Protein AF-A0A5J4SJ49-F1 (afdb_monomer)

Radius of gyration: 22.33 Å; Cα contacts (8 Å, |Δi|>4): 54; chains: 1; bounding box: 74×35×42 Å

Organism: NCBI:txid222440

pLDDT: mean 77.75, std 15.31, range [44.41, 94.62]

InterPro domains:
  IPR011010 DNA breaking-rejoining enzyme, catalytic core [SSF56349] (22-81)
  IPR013762 Integrase-like, catalytic domain superfamily [G3DSA:1.10.443.10] (1-96)

Foldseek 3Di:
DDPPPVCPLPDDPLNAPAADPVNPGHDDPVRVQVVCQVVVVVVVDPPDDSCVVVLVVLLVCVLVPDDQVVSCVVSVHDRPDPSSVVSNVVNVVVVVVVVVVVVVVVVVVVVVVVVVVVPPD

Solvent-accessible surface area (backbone atoms only — not comparable to full-atom values): 7350 Å² total; per-residue (Å²): 134,83,80,72,74,81,54,69,63,78,72,43,99,74,48,54,95,46,55,38,97,82,67,77,48,66,46,49,74,85,59,50,52,59,52,51,42,53,54,43,58,76,69,70,58,83,88,77,53,73,64,52,60,58,51,51,53,52,19,51,42,45,64,74,64,53,51,69,69,61,48,26,60,76,69,70,48,63,84,95,36,73,65,59,56,50,28,54,58,49,30,54,52,49,54,54,48,53,54,50,49,59,50,51,58,49,49,56,52,51,51,56,57,52,60,59,62,70,72,72,123

Sequence (121 aa):
IDNKHGRSIRDNKYGALWWNEDITIPAKRGQISPRLMKLLDLTGIKGKQVYLFRHSAATQLVVMGLDETLLNTYTGHARNSKSTNEYYVFAERLKDNEIATKLSDTHGFVDFNLVSNTQQR

Structure (mmCIF, N/CA/C/O backbone):
data_AF-A0A5J4SJ49-F1
#
_entry.id   AF-A0A5J4SJ49-F1
#
loop_
_atom_site.group_PDB
_atom_site.id
_atom_site.type_symbol
_atom_site.label_atom_id
_atom_site.label_alt_id
_atom_site.label_comp_id
_atom_site.label_asym_id
_atom_site.label_entity_id
_atom_site.label_seq_id
_atom_site.pdbx_PDB_ins_code
_atom_site.Cartn_x
_atom_site.Cartn_y
_atom_site.Cartn_z
_atom_site.occupancy
_atom_site.B_iso_or_equiv
_atom_site.auth_seq_id
_atom_site.auth_comp_id
_atom_site.auth_asym_id
_atom_site.auth_atom_id
_atom_site.pdbx_PDB_model_num
ATOM 1 N N . ILE A 1 1 ? 21.054 -19.979 8.409 1.00 44.41 1 ILE A N 1
ATOM 2 C CA . ILE A 1 1 ? 19.787 -20.185 7.668 1.00 44.41 1 ILE A CA 1
ATOM 3 C C . ILE A 1 1 ? 20.023 -19.667 6.262 1.00 44.41 1 ILE A C 1
ATOM 5 O O . ILE A 1 1 ? 20.270 -18.482 6.088 1.00 44.41 1 ILE A O 1
ATOM 9 N N . ASP A 1 2 ? 20.108 -20.583 5.305 1.00 44.62 2 ASP A N 1
ATOM 10 C CA . ASP A 1 2 ? 20.471 -20.306 3.918 1.00 44.62 2 ASP A CA 1
ATOM 11 C C . ASP A 1 2 ? 19.269 -19.670 3.195 1.00 44.62 2 ASP A C 1
ATOM 13 O O . ASP A 1 2 ? 18.194 -20.269 3.115 1.00 44.62 2 ASP A O 1
ATOM 17 N N . ASN A 1 3 ? 19.417 -18.427 2.732 1.00 49.25 3 ASN A N 1
ATOM 18 C CA . ASN A 1 3 ? 18.367 -17.649 2.067 1.00 49.25 3 ASN A CA 1
ATOM 19 C C . ASN A 1 3 ? 18.174 -18.132 0.617 1.00 49.25 3 ASN A C 1
ATOM 21 O O . ASN A 1 3 ? 18.430 -17.411 -0.347 1.00 49.25 3 ASN A O 1
ATOM 25 N N . LYS A 1 4 ? 17.742 -19.386 0.448 1.00 51.91 4 LYS A N 1
ATOM 26 C CA . LYS A 1 4 ? 17.508 -19.985 -0.877 1.00 51.91 4 LYS A CA 1
ATOM 27 C C . LYS A 1 4 ? 16.173 -19.576 -1.511 1.00 51.91 4 LYS A C 1
ATOM 29 O O . LYS A 1 4 ? 15.964 -19.839 -2.690 1.00 51.91 4 LYS A O 1
ATOM 34 N N . HIS A 1 5 ? 15.288 -18.900 -0.773 1.00 53.62 5 HIS A N 1
ATOM 35 C CA . HIS A 1 5 ? 13.959 -18.514 -1.269 1.00 53.62 5 HIS A CA 1
ATOM 36 C C . HIS A 1 5 ? 13.928 -17.189 -2.052 1.00 53.62 5 HIS A C 1
ATOM 38 O O . HIS A 1 5 ? 12.990 -16.955 -2.810 1.00 53.62 5 HIS A O 1
ATOM 44 N N . GLY A 1 6 ? 14.971 -16.354 -1.974 1.00 49.31 6 GLY A N 1
ATOM 45 C CA . GLY A 1 6 ? 15.037 -15.085 -2.716 1.00 49.31 6 GLY A CA 1
ATOM 46 C C . GLY A 1 6 ? 15.280 -15.211 -4.230 1.00 49.31 6 GLY A C 1
ATOM 47 O O . GLY A 1 6 ? 15.292 -14.202 -4.932 1.00 49.31 6 GLY A O 1
ATOM 48 N N . ARG A 1 7 ? 15.505 -16.426 -4.752 1.00 50.50 7 ARG A N 1
ATOM 49 C CA . ARG A 1 7 ? 15.890 -16.654 -6.159 1.00 50.50 7 ARG A CA 1
ATOM 50 C C . ARG A 1 7 ? 14.729 -17.077 -7.072 1.00 50.50 7 ARG A C 1
ATOM 52 O O . ARG A 1 7 ? 14.864 -16.973 -8.284 1.00 50.50 7 ARG A O 1
ATOM 59 N N . SER A 1 8 ? 13.577 -17.468 -6.525 1.00 52.56 8 SER A N 1
ATOM 60 C CA . SER A 1 8 ? 12.464 -18.024 -7.321 1.00 52.56 8 SER A CA 1
ATOM 61 C C . SER A 1 8 ? 11.857 -17.030 -8.331 1.00 52.56 8 SER A C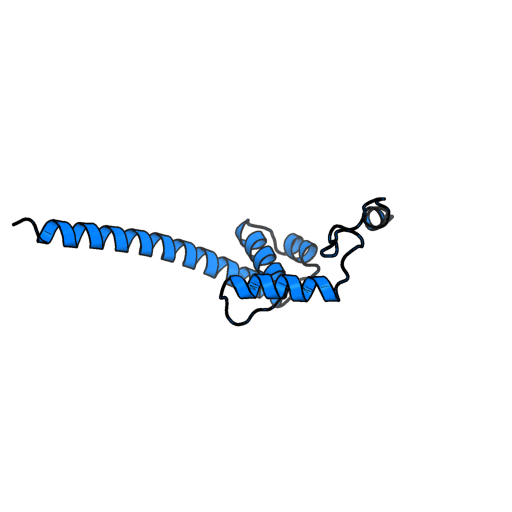 1
ATOM 63 O O . SER A 1 8 ? 11.434 -17.420 -9.414 1.00 52.56 8 SER A O 1
ATOM 65 N N . ILE A 1 9 ? 11.889 -15.720 -8.045 1.00 51.59 9 ILE A N 1
ATOM 66 C CA . ILE A 1 9 ? 11.298 -14.702 -8.939 1.00 51.59 9 ILE A CA 1
ATOM 67 C C . ILE A 1 9 ? 12.186 -14.397 -10.157 1.00 51.59 9 ILE A C 1
ATOM 69 O O . ILE A 1 9 ? 11.690 -13.974 -11.197 1.00 51.59 9 ILE A O 1
ATOM 73 N N . ARG A 1 10 ? 13.502 -14.615 -10.060 1.00 51.84 10 ARG A N 1
ATOM 74 C CA . ARG A 1 10 ? 14.452 -14.187 -11.099 1.00 51.84 10 ARG A CA 1
ATOM 75 C C . ARG A 1 10 ? 14.565 -15.137 -12.291 1.00 51.84 10 ARG A C 1
ATOM 77 O O .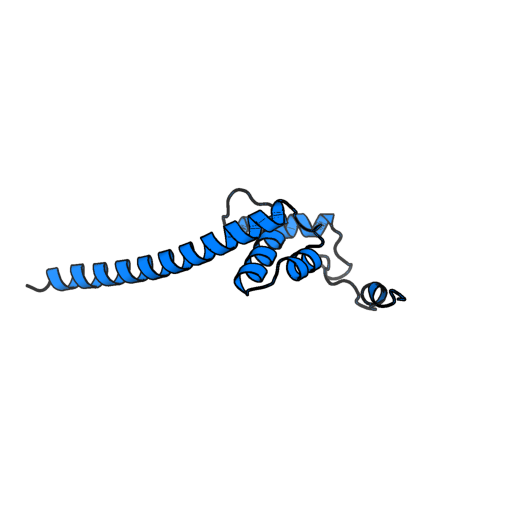 ARG A 1 10 ? 14.985 -14.683 -13.349 1.00 51.84 10 ARG A O 1
ATOM 84 N N . ASP A 1 11 ? 14.172 -16.399 -12.132 1.00 50.41 11 ASP A N 1
ATOM 85 C CA . ASP A 1 11 ? 14.505 -17.468 -13.085 1.00 50.41 11 ASP A CA 1
ATOM 86 C C . ASP A 1 11 ? 13.255 -18.112 -13.742 1.00 50.41 11 ASP A C 1
ATOM 88 O O . ASP A 1 11 ? 13.308 -19.237 -14.235 1.00 50.41 11 ASP A O 1
ATOM 92 N N . ASN A 1 12 ? 12.107 -17.420 -13.782 1.00 52.00 12 ASN A N 1
ATOM 93 C CA . ASN A 1 12 ? 10.946 -17.876 -14.561 1.00 52.00 12 ASN A CA 1
ATOM 94 C C . ASN A 1 12 ? 11.145 -17.531 -16.057 1.00 52.00 12 ASN A C 1
ATOM 96 O O . ASN A 1 12 ? 11.443 -16.391 -16.411 1.00 52.00 12 ASN A O 1
ATOM 100 N N . LYS A 1 13 ? 10.937 -18.512 -16.948 1.00 54.78 13 LYS A N 1
ATOM 101 C CA . LYS A 1 13 ? 10.972 -18.369 -18.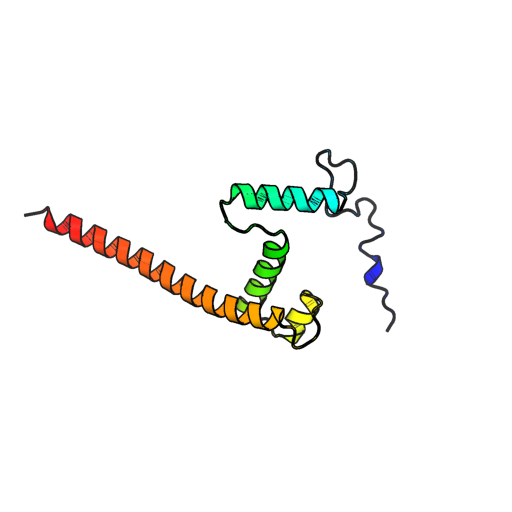422 1.00 54.78 13 LYS A CA 1
ATOM 102 C C . LYS A 1 13 ? 9.959 -17.328 -18.958 1.00 54.78 13 LYS A C 1
ATOM 104 O O . LYS A 1 13 ? 10.126 -16.836 -20.067 1.00 54.78 13 LYS A O 1
ATOM 109 N N . TYR A 1 14 ? 8.977 -16.951 -18.133 1.00 52.75 14 TYR A N 1
ATOM 110 C CA . TYR A 1 14 ? 8.011 -15.850 -18.274 1.00 52.75 14 TYR A CA 1
ATOM 111 C C . TYR A 1 14 ? 8.076 -14.856 -17.082 1.00 52.75 14 TYR A C 1
ATOM 113 O O . TYR A 1 14 ? 7.066 -14.290 -16.675 1.00 52.75 14 TYR A O 1
ATOM 121 N N . GLY A 1 15 ? 9.245 -14.684 -16.453 1.00 57.19 15 GLY A N 1
ATOM 122 C CA . GLY A 1 15 ? 9.441 -14.172 -15.082 1.00 57.19 15 GLY A CA 1
ATOM 123 C C . GLY A 1 15 ? 9.117 -12.720 -14.768 1.00 57.19 15 GLY A C 1
ATOM 124 O O . GLY A 1 15 ? 9.397 -12.263 -13.661 1.00 57.19 15 GLY A O 1
ATOM 125 N N . ALA A 1 16 ? 8.493 -11.996 -15.687 1.00 66.25 16 ALA A N 1
ATOM 126 C CA . ALA A 1 16 ? 8.027 -10.651 -15.422 1.00 66.25 16 ALA A CA 1
ATOM 127 C C . ALA A 1 16 ? 6.543 -10.648 -15.067 1.00 66.25 16 ALA A C 1
ATOM 129 O O . ALA A 1 16 ? 5.693 -11.047 -15.857 1.00 66.25 16 ALA A O 1
ATOM 130 N N . LEU A 1 17 ? 6.234 -10.144 -13.874 1.00 73.38 17 LEU A N 1
ATOM 131 C CA . LEU A 1 17 ? 4.857 -9.909 -13.437 1.00 73.38 17 LEU A CA 1
ATOM 132 C C . LEU A 1 17 ? 4.236 -8.677 -14.127 1.00 73.38 17 LEU A C 1
ATOM 134 O O . LEU A 1 17 ? 3.021 -8.539 -14.190 1.00 73.38 17 LEU A O 1
ATOM 138 N N . TRP A 1 18 ? 5.074 -7.784 -14.657 1.00 74.31 18 TRP A N 1
ATOM 139 C CA . TRP A 1 18 ? 4.663 -6.541 -15.300 1.00 74.31 18 TRP A CA 1
ATOM 140 C C . TRP A 1 18 ? 5.277 -6.466 -16.689 1.00 74.31 18 TRP A C 1
ATOM 142 O O . TRP A 1 18 ? 6.498 -6.534 -16.819 1.00 74.31 18 TRP A O 1
ATOM 152 N N . TRP A 1 19 ? 4.440 -6.290 -17.708 1.00 81.62 19 TRP A N 1
ATOM 153 C CA . TRP A 1 19 ? 4.843 -6.222 -19.111 1.00 81.62 19 TRP A CA 1
ATOM 154 C C . TRP A 1 19 ? 4.587 -4.836 -19.710 1.00 81.62 19 TRP A C 1
ATOM 156 O O . TRP A 1 19 ? 3.751 -4.064 -19.221 1.00 81.62 19 TRP A O 1
ATOM 166 N N . ASN A 1 20 ? 5.337 -4.486 -20.756 1.00 81.94 20 ASN A N 1
ATOM 167 C CA . ASN A 1 20 ? 5.036 -3.317 -21.582 1.00 81.94 20 ASN A CA 1
ATOM 168 C C . ASN A 1 20 ? 3.666 -3.469 -22.274 1.00 81.94 20 ASN A C 1
ATOM 170 O O . ASN A 1 20 ? 2.999 -4.489 -22.146 1.00 81.94 20 ASN A O 1
ATOM 174 N N . GLU A 1 21 ? 3.210 -2.416 -22.956 1.00 79.56 21 GLU A N 1
ATOM 175 C CA . GLU A 1 21 ? 1.873 -2.396 -23.583 1.00 79.56 21 GLU A CA 1
ATOM 176 C C . GLU A 1 21 ? 1.730 -3.497 -24.632 1.00 79.56 21 GLU A C 1
ATOM 178 O O . GLU A 1 21 ? 0.689 -4.137 -24.710 1.00 79.56 21 GLU A O 1
ATOM 183 N N . ASP A 1 22 ? 2.820 -3.782 -25.339 1.00 82.69 22 ASP A N 1
ATOM 184 C CA . ASP A 1 22 ? 2.857 -4.794 -26.390 1.00 82.69 22 ASP A CA 1
ATOM 185 C C . ASP A 1 22 ? 3.066 -6.220 -25.849 1.00 82.69 22 ASP A C 1
ATOM 187 O O . ASP A 1 22 ? 3.113 -7.168 -26.625 1.00 82.69 22 ASP A O 1
ATOM 191 N N . ILE A 1 23 ? 3.220 -6.390 -24.527 1.00 79.94 23 ILE A N 1
ATOM 192 C CA . ILE A 1 23 ? 3.454 -7.682 -23.850 1.00 79.94 23 ILE A CA 1
ATOM 193 C C . ILE A 1 23 ? 4.671 -8.436 -24.431 1.00 79.94 23 ILE A C 1
ATOM 195 O O . ILE A 1 23 ? 4.755 -9.660 -24.436 1.00 79.94 23 ILE A O 1
ATOM 199 N N . THR A 1 24 ? 5.653 -7.689 -24.934 1.00 79.62 24 THR A N 1
ATOM 200 C CA . THR A 1 24 ? 6.855 -8.223 -25.585 1.00 79.62 24 THR A CA 1
ATOM 201 C C . THR A 1 24 ? 8.068 -8.223 -24.670 1.00 79.62 24 THR A C 1
ATOM 203 O O . THR A 1 24 ? 8.936 -9.084 -24.802 1.00 79.62 24 THR A O 1
ATOM 206 N N . ILE A 1 25 ? 8.137 -7.281 -23.725 1.00 83.56 25 ILE A N 1
ATOM 207 C CA . ILE A 1 25 ? 9.223 -7.177 -22.750 1.00 83.56 25 ILE A CA 1
ATOM 208 C C . ILE A 1 25 ? 8.706 -6.826 -21.346 1.00 83.56 25 ILE A C 1
ATOM 210 O O . ILE A 1 25 ? 7.683 -6.150 -21.201 1.00 83.56 25 ILE A O 1
ATOM 214 N N . PRO A 1 26 ? 9.439 -7.215 -20.290 1.00 83.19 26 PRO A N 1
ATOM 215 C CA . PRO A 1 26 ? 9.159 -6.767 -18.932 1.00 83.19 26 PRO A CA 1
ATOM 216 C C . PRO A 1 26 ? 9.118 -5.234 -18.829 1.00 83.19 26 PRO A C 1
ATOM 218 O O . PRO A 1 26 ? 10.020 -4.541 -19.310 1.00 83.19 26 PRO A O 1
ATOM 221 N N . ALA A 1 27 ? 8.093 -4.692 -18.172 1.00 83.94 27 ALA A N 1
ATOM 222 C CA . ALA A 1 27 ? 7.956 -3.259 -17.950 1.00 83.94 27 ALA A CA 1
ATOM 223 C C . ALA A 1 27 ? 9.059 -2.741 -17.027 1.00 83.94 27 ALA A C 1
ATOM 225 O O . ALA A 1 27 ? 9.326 -3.286 -15.952 1.00 83.94 27 ALA A O 1
ATOM 226 N N . LYS A 1 28 ? 9.663 -1.616 -17.408 1.00 84.88 28 LYS A N 1
ATOM 227 C CA . LYS A 1 28 ? 10.626 -0.921 -16.551 1.00 84.88 28 LYS A CA 1
ATOM 228 C C . LYS A 1 28 ? 9.887 -0.134 -15.470 1.00 84.88 28 LYS A C 1
ATOM 230 O O . LYS A 1 28 ? 8.801 0.391 -15.705 1.00 84.88 28 LYS A O 1
ATOM 235 N N . ARG A 1 29 ? 10.517 0.064 -14.305 1.00 80.19 29 ARG A N 1
ATOM 236 C CA . ARG A 1 29 ? 9.968 0.883 -13.200 1.00 80.19 29 ARG A CA 1
ATOM 237 C C . ARG A 1 29 ? 9.462 2.257 -13.668 1.00 80.19 29 ARG A C 1
ATOM 239 O O . ARG A 1 29 ? 8.400 2.694 -13.237 1.00 80.19 29 ARG A O 1
ATOM 246 N N . GLY A 1 30 ? 10.193 2.902 -14.581 1.00 83.25 30 GLY A N 1
ATOM 247 C CA . GLY A 1 30 ? 9.816 4.195 -15.166 1.00 83.25 30 GLY A CA 1
ATOM 248 C C . GLY A 1 30 ? 8.553 4.167 -16.035 1.00 83.25 30 GLY A C 1
ATOM 249 O O . GLY A 1 30 ? 7.957 5.213 -16.238 1.00 83.25 30 GLY A O 1
ATOM 250 N N . GLN A 1 31 ? 8.118 2.996 -16.509 1.00 82.75 31 GLN A N 1
ATOM 251 C CA . GLN A 1 31 ? 6.879 2.806 -17.276 1.00 82.75 31 GLN A CA 1
ATOM 252 C C . GLN A 1 31 ? 5.694 2.423 -16.374 1.00 82.75 31 GLN A C 1
ATOM 254 O O . GLN A 1 31 ? 4.551 2.733 -16.693 1.00 82.75 31 GLN A O 1
ATOM 259 N N . ILE A 1 32 ? 5.953 1.788 -15.226 1.00 83.69 32 ILE A N 1
ATOM 260 C CA . ILE A 1 32 ? 4.908 1.356 -14.285 1.00 83.69 32 ILE A CA 1
ATOM 261 C C . ILE A 1 32 ? 4.313 2.557 -13.534 1.00 83.69 32 ILE A C 1
ATOM 263 O O . ILE A 1 32 ? 3.092 2.687 -13.452 1.00 83.69 32 ILE A O 1
ATOM 267 N N . SER A 1 33 ? 5.149 3.469 -13.023 1.00 83.69 33 SER A N 1
ATOM 268 C CA . SER A 1 33 ? 4.666 4.620 -12.241 1.00 83.69 33 SER A CA 1
ATOM 269 C C . SER A 1 33 ? 3.718 5.547 -13.021 1.00 83.69 33 SER A C 1
ATOM 271 O O . SER A 1 33 ? 2.667 5.883 -12.473 1.00 83.69 33 SER A O 1
ATOM 273 N N . PRO A 1 34 ? 4.004 5.937 -14.284 1.00 86.31 34 PRO A N 1
ATOM 274 C CA . PRO A 1 34 ? 3.077 6.742 -15.083 1.00 86.31 34 PRO A CA 1
ATOM 275 C C . PRO A 1 34 ? 1.741 6.041 -15.352 1.00 86.31 34 PRO A C 1
ATOM 277 O O . PRO A 1 34 ? 0.699 6.690 -15.350 1.00 86.31 34 PRO A O 1
ATOM 280 N N . ARG A 1 35 ? 1.737 4.713 -15.528 1.00 85.88 35 ARG A N 1
ATOM 281 C CA . ARG A 1 35 ? 0.498 3.940 -15.721 1.00 85.88 35 ARG A CA 1
ATOM 282 C C . ARG A 1 35 ? -0.374 3.934 -14.469 1.00 85.88 35 ARG A C 1
ATOM 284 O O . ARG A 1 35 ? -1.576 4.157 -14.562 1.00 85.88 35 ARG A O 1
ATOM 291 N N . LEU A 1 36 ? 0.234 3.736 -13.299 1.00 85.25 36 LEU A N 1
ATOM 292 C CA . LEU A 1 36 ? -0.470 3.822 -12.016 1.00 85.25 36 LEU A CA 1
ATOM 293 C C . LEU A 1 36 ? -0.987 5.241 -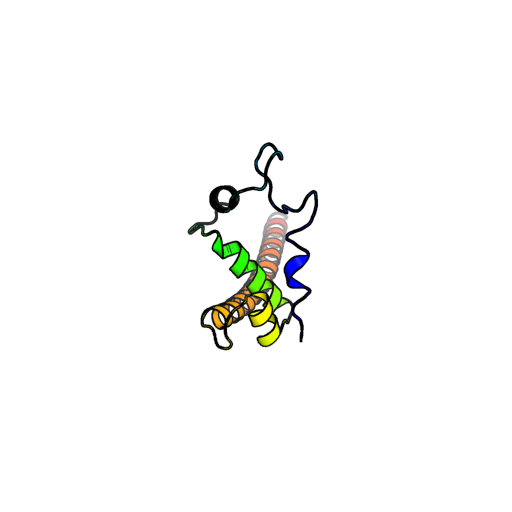11.747 1.00 85.25 36 LEU A C 1
ATOM 295 O O . LEU A 1 36 ? -2.081 5.402 -11.216 1.00 85.25 36 LEU A O 1
ATOM 299 N N . MET A 1 37 ? -0.240 6.265 -12.162 1.00 86.00 37 MET A N 1
ATOM 300 C CA . MET A 1 37 ? -0.704 7.654 -12.135 1.00 86.00 37 MET A CA 1
ATOM 301 C C . MET A 1 37 ? -1.934 7.870 -13.007 1.00 86.00 37 MET A C 1
ATOM 303 O O . MET A 1 37 ? -2.933 8.377 -12.514 1.00 86.00 37 MET A O 1
ATOM 307 N N . LYS A 1 38 ? -1.902 7.402 -14.258 1.00 87.25 38 LYS A N 1
ATOM 308 C CA . LYS A 1 38 ? -3.049 7.497 -15.166 1.00 87.25 38 LYS A CA 1
ATOM 309 C C . LYS A 1 38 ? -4.287 6.795 -14.597 1.00 87.25 38 LYS A C 1
ATOM 311 O O . LYS A 1 38 ? -5.395 7.292 -14.752 1.00 87.25 38 LYS A O 1
ATOM 316 N N . LEU A 1 39 ? -4.113 5.669 -13.901 1.00 85.44 39 LEU A N 1
ATOM 317 C CA . LEU A 1 39 ? -5.217 5.001 -13.208 1.00 85.44 39 LEU A CA 1
ATOM 318 C C . LEU A 1 39 ? -5.804 5.876 -12.087 1.00 85.44 39 LEU A C 1
ATOM 320 O O . LEU A 1 39 ? -7.020 5.998 -11.989 1.00 85.44 39 LEU A O 1
ATOM 324 N N . LEU A 1 40 ? -4.959 6.524 -11.279 1.00 86.31 40 LEU A N 1
ATOM 325 C CA . LEU A 1 40 ? -5.402 7.498 -10.271 1.00 86.31 40 LEU A CA 1
ATOM 326 C C . LEU A 1 40 ? -6.021 8.755 -10.901 1.00 86.31 40 LEU A C 1
ATOM 328 O O . LEU A 1 40 ? -6.840 9.425 -10.274 1.00 86.31 40 LEU A O 1
ATOM 332 N N . ASP A 1 41 ? -5.641 9.096 -12.134 1.00 85.00 41 ASP A N 1
ATOM 333 C CA . ASP A 1 41 ? -6.247 10.212 -12.851 1.00 85.00 41 ASP A CA 1
ATOM 334 C C . ASP A 1 41 ? -7.711 9.961 -13.182 1.00 85.00 41 ASP A C 1
ATOM 336 O O . ASP A 1 41 ? -8.534 10.859 -13.001 1.00 85.00 41 ASP A O 1
ATOM 340 N N . LEU A 1 42 ? -8.032 8.732 -13.582 1.00 87.38 42 LEU A N 1
ATOM 341 C CA . LEU A 1 42 ? -9.391 8.315 -13.914 1.00 87.38 42 LEU A CA 1
ATOM 342 C C . LEU A 1 42 ? -10.323 8.279 -12.696 1.00 87.38 42 LEU A C 1
ATOM 344 O O . LEU A 1 42 ? -11.524 8.460 -12.855 1.00 87.38 42 LEU A O 1
ATOM 348 N N . THR A 1 43 ? -9.798 8.078 -11.485 1.00 84.81 43 THR A N 1
ATOM 349 C CA . THR A 1 43 ? -10.623 7.999 -10.266 1.00 84.81 43 THR A CA 1
ATOM 350 C C . THR A 1 43 ? -10.997 9.364 -9.684 1.00 84.81 43 THR A C 1
ATOM 352 O O . THR A 1 43 ? -11.755 9.426 -8.721 1.00 84.81 43 THR A O 1
ATOM 355 N N . GLY A 1 44 ? -10.478 10.470 -10.233 1.00 81.44 44 GLY A N 1
ATOM 356 C CA . GLY A 1 44 ? -10.821 11.828 -9.787 1.00 81.44 44 GLY A CA 1
ATOM 357 C C . GLY A 1 44 ? -10.252 12.236 -8.418 1.00 81.44 44 GLY A C 1
ATOM 358 O O . GLY A 1 44 ? -10.549 13.327 -7.930 1.00 81.44 44 GLY A O 1
ATOM 359 N N . ILE A 1 45 ? -9.405 11.408 -7.796 1.00 80.12 45 ILE A N 1
ATOM 360 C CA . ILE A 1 45 ? -8.814 11.669 -6.473 1.00 80.12 45 ILE A CA 1
ATOM 361 C C . ILE A 1 45 ? -7.774 12.796 -6.575 1.00 80.12 45 ILE A C 1
ATOM 363 O O . ILE A 1 45 ? -6.835 12.701 -7.357 1.00 80.12 45 ILE A O 1
ATOM 367 N N . LYS A 1 46 ? -7.888 13.871 -5.785 1.00 76.12 46 LYS A N 1
ATOM 368 C CA . LYS A 1 46 ? -6.873 14.948 -5.731 1.00 76.12 46 LYS A CA 1
ATOM 369 C C . LYS A 1 46 ? -5.649 14.515 -4.902 1.00 76.12 46 LYS A C 1
ATOM 371 O O . LYS A 1 46 ? -5.796 13.780 -3.936 1.00 76.12 46 LYS A O 1
ATOM 376 N N . GLY A 1 47 ? -4.445 14.993 -5.248 1.00 70.50 47 GLY A N 1
ATOM 377 C CA . GLY A 1 47 ? -3.211 14.678 -4.497 1.00 70.50 47 GLY A CA 1
ATOM 378 C C . GLY A 1 47 ? -2.618 13.296 -4.808 1.00 70.50 47 GLY A C 1
ATOM 379 O O . GLY A 1 47 ? -2.198 12.565 -3.915 1.00 70.50 47 GLY A O 1
ATOM 380 N N . LYS A 1 48 ? -2.622 12.920 -6.088 1.00 72.06 48 LYS A N 1
ATOM 381 C CA . LYS A 1 48 ? -2.286 11.581 -6.584 1.00 72.06 48 LYS A CA 1
ATOM 382 C C . LYS A 1 48 ? -0.814 11.267 -6.322 1.00 72.06 48 LYS A C 1
ATOM 384 O O . LYS A 1 48 ? 0.068 12.010 -6.741 1.00 72.06 48 LYS A O 1
ATOM 389 N N . GLN A 1 49 ? -0.537 10.139 -5.672 1.00 78.19 49 GLN A N 1
ATOM 390 C CA . GLN A 1 49 ? 0.809 9.579 -5.553 1.00 78.19 49 GLN A CA 1
ATOM 391 C C . GLN A 1 49 ? 0.740 8.062 -5.739 1.00 78.19 49 GLN A C 1
ATOM 393 O O . GLN A 1 49 ? -0.144 7.415 -5.188 1.00 78.19 49 GLN A O 1
ATOM 398 N N . VAL A 1 50 ? 1.691 7.459 -6.461 1.00 73.69 50 VAL A N 1
ATOM 399 C CA . VAL A 1 50 ? 1.758 5.985 -6.610 1.00 73.69 50 VAL A CA 1
ATOM 400 C C . VAL A 1 50 ? 1.856 5.286 -5.242 1.00 73.69 50 VAL A C 1
ATOM 402 O O . VAL A 1 50 ? 1.395 4.161 -5.070 1.00 73.69 50 VAL A O 1
ATOM 405 N N . TYR A 1 51 ? 2.393 5.983 -4.238 1.00 81.44 51 TYR A N 1
ATOM 406 C CA . TYR A 1 51 ? 2.474 5.517 -2.8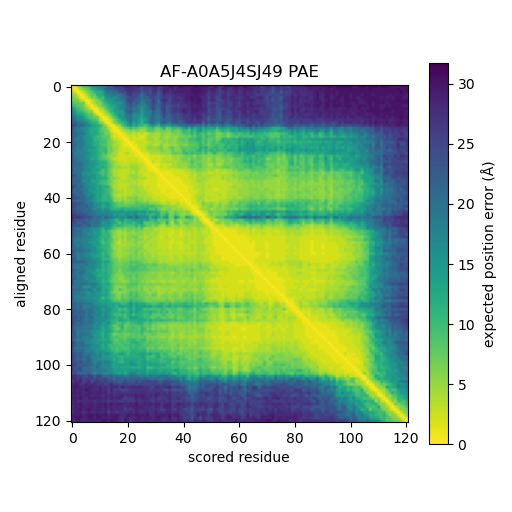55 1.00 81.44 51 TYR A CA 1
ATOM 407 C C . TYR A 1 51 ? 1.102 5.267 -2.196 1.00 81.44 51 TYR A C 1
ATOM 409 O O . TYR A 1 51 ? 1.025 4.482 -1.251 1.00 81.44 51 TYR A O 1
ATOM 417 N N . LEU A 1 52 ? 0.015 5.846 -2.726 1.00 85.00 52 LEU A N 1
ATOM 418 C CA . LEU A 1 52 ? -1.348 5.632 -2.228 1.00 85.00 52 LEU A CA 1
ATOM 419 C C . LEU A 1 52 ? -1.751 4.156 -2.259 1.00 85.00 52 LEU A C 1
ATOM 421 O O . LEU A 1 52 ? -2.386 3.687 -1.322 1.00 85.00 52 LEU A O 1
ATOM 425 N N . PHE A 1 53 ? -1.334 3.401 -3.280 1.00 86.31 53 PHE A N 1
ATOM 426 C CA . PHE A 1 53 ? -1.645 1.972 -3.367 1.00 86.31 53 PHE A CA 1
ATOM 427 C C . PHE A 1 53 ? -1.016 1.178 -2.219 1.00 86.31 53 PHE A C 1
ATOM 429 O O . PHE A 1 53 ? -1.677 0.346 -1.603 1.00 86.31 53 PHE A O 1
ATOM 436 N N . ARG A 1 54 ? 0.248 1.469 -1.884 1.00 88.12 54 ARG A N 1
ATOM 437 C CA . ARG A 1 54 ? 0.946 0.806 -0.773 1.00 88.12 54 ARG A CA 1
ATOM 438 C C . ARG A 1 54 ? 0.337 1.193 0.570 1.00 88.12 54 ARG A C 1
ATOM 440 O O . ARG A 1 54 ? 0.144 0.324 1.413 1.00 88.12 54 ARG A O 1
ATOM 447 N N . HIS A 1 55 ? 0.021 2.475 0.748 1.00 89.00 55 HIS A N 1
ATOM 448 C CA . HIS A 1 55 ? -0.613 2.969 1.966 1.00 89.00 55 HIS A CA 1
ATOM 449 C C . HIS A 1 55 ? -2.003 2.355 2.159 1.00 89.00 55 HIS A C 1
ATOM 451 O O . HIS A 1 55 ? -2.307 1.869 3.241 1.00 89.00 55 HIS A O 1
ATOM 457 N N . SER A 1 56 ? -2.825 2.317 1.108 1.00 89.31 56 SER A N 1
ATOM 458 C CA . SER A 1 56 ? -4.158 1.712 1.146 1.00 89.31 56 SER A CA 1
ATOM 459 C C . SER A 1 56 ? -4.088 0.217 1.463 1.00 89.31 56 SER A C 1
ATOM 461 O O . SER A 1 56 ? -4.783 -0.240 2.365 1.00 89.31 56 SER A O 1
ATOM 463 N N . ALA A 1 57 ? -3.195 -0.532 0.805 1.00 92.12 57 ALA A N 1
ATOM 464 C CA . ALA A 1 57 ? -3.007 -1.952 1.090 1.00 92.12 57 ALA A CA 1
ATOM 465 C C . ALA A 1 57 ? -2.580 -2.201 2.548 1.00 92.12 57 ALA A C 1
ATOM 467 O O . ALA A 1 57 ? -3.140 -3.072 3.207 1.00 92.12 57 ALA A O 1
ATOM 468 N N . ALA A 1 58 ? -1.631 -1.418 3.074 1.00 93.06 58 ALA A N 1
ATOM 469 C CA . ALA A 1 58 ? -1.187 -1.535 4.463 1.00 93.06 58 ALA A CA 1
ATOM 470 C C . ALA A 1 58 ? -2.308 -1.205 5.465 1.00 93.06 58 ALA A C 1
ATOM 472 O O . ALA A 1 58 ? -2.510 -1.950 6.420 1.00 93.06 58 ALA A O 1
ATOM 473 N N . THR A 1 59 ? -3.085 -0.144 5.223 1.00 94.06 59 THR A N 1
ATOM 474 C CA . THR A 1 59 ? -4.259 0.187 6.045 1.00 94.06 59 THR A CA 1
ATOM 475 C C . THR A 1 59 ? -5.291 -0.943 6.032 1.00 94.06 59 THR A C 1
ATOM 477 O O . THR A 1 59 ? -5.800 -1.304 7.087 1.00 94.06 59 THR A O 1
ATOM 480 N N . GLN A 1 60 ? -5.565 -1.560 4.878 1.00 94.19 60 GLN A N 1
ATOM 481 C CA . GLN A 1 60 ? -6.508 -2.683 4.802 1.00 94.19 60 GLN A CA 1
ATOM 482 C C . GLN A 1 60 ? -6.015 -3.918 5.567 1.00 94.19 60 GLN A C 1
ATOM 484 O O . GLN A 1 60 ? -6.811 -4.592 6.215 1.00 94.19 60 GLN A O 1
ATOM 489 N N . LEU A 1 61 ? -4.706 -4.195 5.566 1.00 94.19 61 LEU A N 1
ATOM 490 C CA . LEU A 1 61 ? -4.129 -5.248 6.409 1.00 94.19 61 LEU A CA 1
ATOM 491 C C . LEU A 1 61 ? -4.360 -4.971 7.903 1.00 94.19 61 LEU A C 1
ATOM 493 O O . LEU A 1 61 ? -4.727 -5.882 8.641 1.00 94.19 61 LEU A O 1
ATOM 497 N N . VAL A 1 62 ? -4.215 -3.716 8.340 1.00 94.62 62 VAL A N 1
ATOM 498 C CA . VAL A 1 62 ? -4.532 -3.315 9.722 1.00 94.62 62 VAL A CA 1
ATOM 499 C C . VAL A 1 62 ? -6.013 -3.519 10.036 1.00 94.62 62 VAL A C 1
ATOM 501 O O . VAL A 1 62 ? -6.349 -4.047 11.094 1.00 94.62 62 VAL A O 1
ATOM 504 N N . VAL A 1 63 ? -6.911 -3.140 9.122 1.00 92.88 63 VAL A N 1
ATOM 505 C CA . VAL A 1 63 ? -8.362 -3.333 9.291 1.00 92.88 63 VAL A CA 1
ATOM 506 C C . VAL A 1 63 ? -8.712 -4.816 9.452 1.00 92.88 63 VAL A C 1
ATOM 508 O O . VAL A 1 63 ? -9.554 -5.144 10.284 1.00 92.88 63 VAL A O 1
ATOM 511 N N . MET A 1 64 ? -8.019 -5.708 8.737 1.00 92.94 64 MET A N 1
ATOM 512 C CA . MET A 1 64 ? -8.152 -7.166 8.878 1.00 92.94 64 MET A CA 1
ATOM 513 C C . MET A 1 64 ? -7.539 -7.737 10.170 1.00 92.94 64 MET A C 1
ATOM 515 O O . MET A 1 64 ? -7.623 -8.941 10.400 1.00 92.94 64 MET A O 1
ATOM 519 N N . GLY A 1 65 ? -6.940 -6.900 11.021 1.00 92.69 65 GLY A N 1
ATOM 520 C CA . GLY A 1 65 ? -6.411 -7.303 12.324 1.00 92.69 65 GLY A CA 1
ATOM 521 C C . GLY A 1 65 ? -4.970 -7.805 12.295 1.00 92.69 65 GLY A C 1
ATOM 522 O O . GLY A 1 65 ? -4.564 -8.523 13.207 1.00 92.69 65 GLY A O 1
ATOM 523 N N . LEU A 1 66 ? -4.189 -7.451 11.269 1.00 93.62 66 LEU A N 1
ATOM 524 C CA . LEU A 1 66 ? -2.774 -7.805 11.224 1.00 93.62 66 LEU A CA 1
ATOM 525 C C . LEU A 1 66 ? -2.001 -7.071 12.336 1.00 93.62 66 LEU A C 1
ATOM 527 O O . LEU A 1 66 ? -2.132 -5.853 12.498 1.00 93.62 66 LEU A O 1
ATOM 531 N N . ASP A 1 67 ? -1.183 -7.805 13.093 1.00 92.06 67 ASP A N 1
ATOM 532 C CA . ASP A 1 67 ? -0.344 -7.202 14.126 1.00 92.06 67 ASP A CA 1
ATOM 533 C C . ASP A 1 67 ? 0.800 -6.371 13.523 1.00 92.06 67 ASP A C 1
ATOM 535 O O . ASP A 1 67 ? 1.198 -6.538 12.366 1.00 92.06 67 ASP A O 1
ATOM 539 N N . GLU A 1 68 ? 1.351 -5.470 14.335 1.00 90.50 68 GLU A N 1
ATOM 540 C CA . GLU A 1 68 ? 2.377 -4.517 13.913 1.00 90.50 68 GLU A CA 1
ATOM 541 C C . GLU A 1 68 ? 3.644 -5.209 13.379 1.00 90.50 68 GLU A C 1
ATOM 543 O O . GLU A 1 68 ? 4.277 -4.725 12.441 1.00 90.50 68 GLU A O 1
ATOM 548 N N . THR A 1 69 ? 4.026 -6.359 13.940 1.00 92.44 69 THR A N 1
ATOM 549 C CA . THR A 1 69 ? 5.254 -7.071 13.556 1.00 92.44 69 THR A CA 1
ATOM 550 C C . THR A 1 69 ? 5.105 -7.700 12.176 1.00 92.44 69 THR A C 1
ATOM 552 O O . THR A 1 69 ? 5.992 -7.562 11.323 1.00 92.44 69 THR A O 1
AT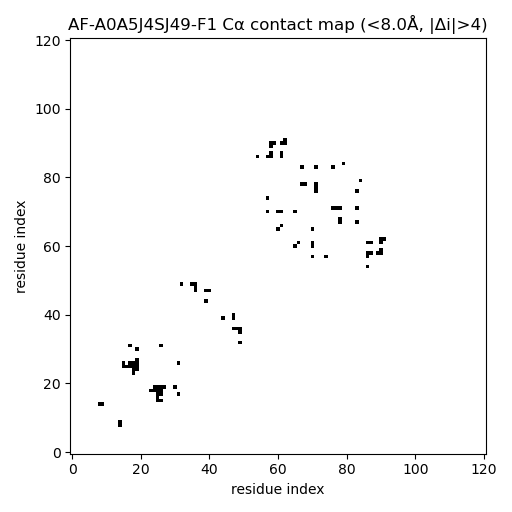OM 555 N N . LEU A 1 70 ? 3.971 -8.355 11.928 1.00 92.06 70 LEU A N 1
ATOM 556 C CA . LEU A 1 70 ? 3.639 -8.900 10.614 1.00 92.06 70 LEU A CA 1
ATOM 557 C C . LEU A 1 70 ? 3.454 -7.786 9.579 1.00 92.06 70 LEU A C 1
ATOM 559 O O . LEU A 1 70 ? 3.983 -7.888 8.469 1.00 92.06 70 LEU A O 1
ATOM 563 N N . LEU A 1 71 ? 2.786 -6.691 9.948 1.00 92.56 71 LEU A N 1
ATOM 564 C CA . LEU A 1 71 ? 2.603 -5.534 9.075 1.00 92.56 71 LEU A CA 1
ATOM 565 C C . LEU A 1 71 ? 3.939 -4.907 8.676 1.00 92.56 71 LEU A C 1
ATOM 567 O O . LEU A 1 71 ? 4.170 -4.669 7.493 1.00 92.56 71 LEU A O 1
ATOM 571 N N . ASN A 1 72 ? 4.836 -4.683 9.636 1.00 90.94 72 ASN A N 1
ATOM 572 C CA . ASN A 1 72 ? 6.171 -4.139 9.393 1.00 90.94 72 ASN A CA 1
ATOM 573 C C . ASN A 1 72 ? 7.016 -5.063 8.510 1.00 90.94 72 ASN A C 1
ATOM 575 O O . ASN A 1 72 ? 7.772 -4.586 7.667 1.00 90.94 72 ASN A O 1
ATOM 579 N N . THR A 1 73 ? 6.850 -6.382 8.644 1.00 91.50 73 THR A N 1
ATOM 580 C CA . THR A 1 73 ? 7.505 -7.365 7.769 1.00 91.50 73 THR A CA 1
ATOM 581 C C . THR A 1 73 ? 6.972 -7.272 6.338 1.00 91.50 73 THR A C 1
ATOM 583 O O . THR A 1 73 ? 7.757 -7.231 5.393 1.00 91.50 73 THR A O 1
ATOM 586 N N . TYR A 1 74 ? 5.650 -7.171 6.166 1.00 89.50 74 TYR A N 1
ATOM 587 C CA . TYR A 1 74 ? 5.015 -7.025 4.853 1.00 89.50 74 TYR A CA 1
ATOM 588 C C . TYR A 1 74 ? 5.389 -5.704 4.168 1.00 89.50 74 TYR A C 1
ATOM 590 O O . TYR A 1 74 ? 5.685 -5.665 2.973 1.00 89.50 74 TYR A O 1
ATOM 598 N N . THR A 1 75 ? 5.397 -4.605 4.922 1.00 89.44 75 THR A N 1
ATOM 599 C CA . THR A 1 75 ? 5.759 -3.287 4.402 1.00 89.44 75 THR A CA 1
ATOM 600 C C . THR A 1 75 ? 7.267 -3.072 4.358 1.00 89.44 75 THR A C 1
ATOM 602 O O . THR A 1 75 ? 7.699 -2.104 3.749 1.00 89.44 75 THR A O 1
ATOM 605 N N . GLY A 1 76 ? 8.094 -3.934 4.945 1.00 90.06 76 GLY A N 1
ATOM 606 C CA . GLY A 1 76 ? 9.541 -3.729 5.037 1.00 90.06 76 GLY A CA 1
ATOM 607 C C . GLY A 1 76 ? 9.931 -2.492 5.857 1.00 90.06 76 GLY A C 1
ATOM 608 O O . GLY A 1 76 ? 10.934 -1.847 5.550 1.00 90.06 76 GLY A O 1
ATOM 609 N N . HIS A 1 77 ? 9.123 -2.113 6.849 1.00 89.25 77 HIS A N 1
ATOM 610 C CA . HIS A 1 77 ? 9.408 -1.001 7.755 1.00 89.25 77 HIS A CA 1
ATOM 611 C C . HIS A 1 77 ? 10.136 -1.478 9.019 1.00 89.25 77 HIS A C 1
ATOM 613 O O . HIS A 1 77 ? 9.915 -2.582 9.514 1.00 89.25 77 HIS A O 1
ATOM 619 N N . ALA A 1 78 ? 11.017 -0.630 9.556 1.00 88.25 78 ALA A N 1
ATOM 620 C CA . ALA A 1 78 ? 11.612 -0.850 10.872 1.00 88.25 78 ALA A CA 1
ATOM 621 C C . ALA A 1 78 ? 10.564 -0.610 11.963 1.00 88.25 78 ALA A C 1
ATOM 623 O O . ALA A 1 78 ? 9.691 0.222 11.755 1.00 88.25 78 ALA A O 1
ATOM 624 N N . ARG A 1 79 ? 10.695 -1.302 13.107 1.00 84.50 79 ARG A N 1
ATOM 625 C CA . ARG A 1 79 ? 9.665 -1.444 14.153 1.00 84.50 79 ARG A CA 1
ATOM 626 C C . ARG A 1 79 ? 8.747 -0.227 14.324 1.00 84.50 79 ARG A C 1
ATOM 628 O O . ARG A 1 79 ? 7.782 -0.103 13.617 1.00 84.50 79 ARG A O 1
ATOM 635 N N . ASN A 1 80 ? 9.003 0.705 15.199 1.00 81.56 80 ASN A N 1
ATOM 636 C CA . ASN A 1 80 ? 8.174 1.882 15.477 1.00 81.56 80 ASN A CA 1
ATOM 637 C C . ASN A 1 80 ? 8.173 2.970 14.370 1.00 81.56 80 ASN A C 1
ATOM 639 O O . ASN A 1 80 ? 8.343 4.157 14.665 1.00 81.56 80 ASN A O 1
ATOM 643 N N . SER A 1 81 ? 8.040 2.604 13.091 1.00 84.62 81 SER A N 1
ATOM 644 C CA . SER A 1 81 ? 8.061 3.583 12.003 1.00 84.62 81 SER A CA 1
ATOM 645 C C . SER A 1 81 ? 6.869 4.540 12.078 1.00 84.62 81 SER A C 1
ATOM 647 O O . SER A 1 81 ? 5.743 4.151 12.391 1.00 84.62 81 SER A O 1
ATOM 649 N N . LYS A 1 82 ? 7.105 5.809 11.726 1.00 87.19 82 LYS A N 1
ATOM 650 C CA . LYS A 1 82 ? 6.054 6.835 11.698 1.00 87.19 82 LYS A CA 1
ATOM 651 C C . LYS A 1 82 ? 4.870 6.425 10.810 1.00 87.19 82 LYS A C 1
ATOM 653 O O . LYS A 1 82 ? 3.724 6.618 11.199 1.00 87.19 82 LYS A O 1
ATOM 658 N N . SER A 1 83 ? 5.145 5.835 9.649 1.00 80.56 83 SER A N 1
ATOM 659 C CA . SER A 1 83 ? 4.119 5.388 8.701 1.00 80.56 83 SER A CA 1
ATOM 660 C C . SER A 1 83 ? 3.280 4.231 9.242 1.00 80.56 83 SER A C 1
ATOM 662 O O . SER A 1 83 ? 2.095 4.154 8.939 1.00 80.56 83 SER A O 1
ATOM 664 N N . THR A 1 84 ? 3.852 3.364 10.081 1.00 83.44 84 THR A N 1
ATOM 665 C CA . THR A 1 84 ? 3.094 2.299 10.751 1.00 83.44 84 THR A CA 1
ATOM 666 C C . THR A 1 84 ? 2.006 2.887 11.650 1.00 83.44 84 THR A C 1
ATOM 668 O O . THR A 1 84 ? 0.851 2.482 11.540 1.00 83.44 84 THR A O 1
ATOM 671 N N . ASN A 1 85 ? 2.322 3.916 12.445 1.00 85.94 85 ASN A N 1
ATOM 672 C CA . ASN A 1 85 ? 1.318 4.625 13.250 1.00 85.94 85 ASN A CA 1
ATOM 673 C C . ASN A 1 85 ? 0.242 5.297 12.383 1.00 85.94 85 ASN A C 1
ATOM 675 O O . ASN A 1 85 ? -0.940 5.260 12.723 1.00 85.94 85 ASN A O 1
ATOM 679 N N . GLU A 1 86 ? 0.631 5.881 11.246 1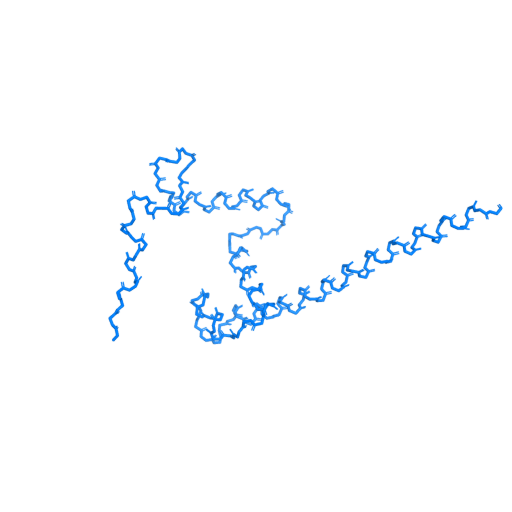.00 88.44 86 GLU A N 1
ATOM 680 C CA . GLU A 1 86 ? -0.318 6.483 10.301 1.00 88.44 86 GLU A CA 1
ATOM 681 C C . GLU A 1 86 ? -1.315 5.445 9.753 1.00 88.44 86 GLU A C 1
ATOM 683 O O . GLU A 1 86 ? -2.496 5.764 9.611 1.00 88.44 86 GLU A O 1
ATOM 688 N N . TYR A 1 87 ? -0.897 4.193 9.518 1.00 89.69 87 TYR A N 1
ATOM 689 C CA . TYR A 1 87 ? -1.805 3.131 9.067 1.00 89.69 87 TYR A CA 1
ATOM 690 C C . TYR A 1 87 ? -2.893 2.805 10.090 1.00 89.69 87 TYR A C 1
ATOM 692 O O . TYR A 1 87 ? -4.046 2.643 9.690 1.00 89.69 87 TYR A O 1
ATOM 700 N N . TYR A 1 88 ? -2.555 2.754 11.382 1.00 88.12 88 TYR A N 1
ATOM 701 C CA . TYR A 1 88 ? -3.528 2.517 12.453 1.00 88.12 88 TYR A CA 1
ATOM 702 C C . TYR A 1 88 ? -4.542 3.656 12.567 1.00 88.12 88 TYR A C 1
ATOM 704 O O . TYR A 1 88 ? -5.744 3.399 12.562 1.00 88.12 88 TYR A O 1
ATOM 712 N N . VAL A 1 89 ? -4.080 4.911 12.543 1.00 92.19 89 VAL A N 1
ATOM 713 C CA . VAL A 1 89 ? -4.970 6.086 12.559 1.00 92.19 89 VAL A CA 1
ATOM 714 C C . VAL A 1 89 ? -5.915 6.085 11.353 1.00 92.19 89 VAL A C 1
ATOM 716 O O . VAL A 1 89 ? -7.098 6.395 11.478 1.00 92.19 89 VAL A O 1
ATOM 719 N N . PHE A 1 90 ? -5.417 5.727 10.166 1.00 90.06 90 PHE A N 1
ATOM 720 C CA . PHE A 1 90 ? -6.262 5.612 8.979 1.00 90.06 90 PHE A CA 1
ATOM 721 C C . PHE A 1 90 ? -7.254 4.451 9.064 1.00 90.06 90 PHE A C 1
ATOM 723 O O . PHE A 1 90 ? -8.372 4.598 8.582 1.00 90.06 90 PHE A O 1
ATOM 730 N N . ALA A 1 91 ? -6.875 3.321 9.661 1.00 92.50 91 ALA A N 1
ATOM 731 C CA . ALA A 1 91 ? -7.759 2.173 9.823 1.00 92.50 91 ALA A CA 1
ATOM 732 C C . ALA A 1 91 ? -8.930 2.480 10.766 1.00 92.50 91 ALA A C 1
ATOM 734 O O . ALA A 1 91 ? -10.058 2.094 10.472 1.00 92.50 91 ALA A O 1
ATOM 735 N N . GLU A 1 92 ? -8.685 3.203 11.862 1.00 92.00 92 GLU A N 1
ATOM 736 C CA . GLU A 1 92 ? -9.749 3.689 12.750 1.00 92.00 92 GLU A CA 1
ATOM 737 C C . GLU A 1 92 ? -10.704 4.621 12.003 1.00 92.00 92 GLU A C 1
ATOM 739 O O . GLU A 1 92 ? -11.898 4.344 11.920 1.00 92.00 92 GLU A O 1
ATOM 744 N N . ARG A 1 93 ? -10.165 5.645 11.327 1.00 92.62 93 ARG A N 1
ATOM 745 C CA . ARG A 1 93 ? -10.972 6.575 10.520 1.00 92.62 93 ARG 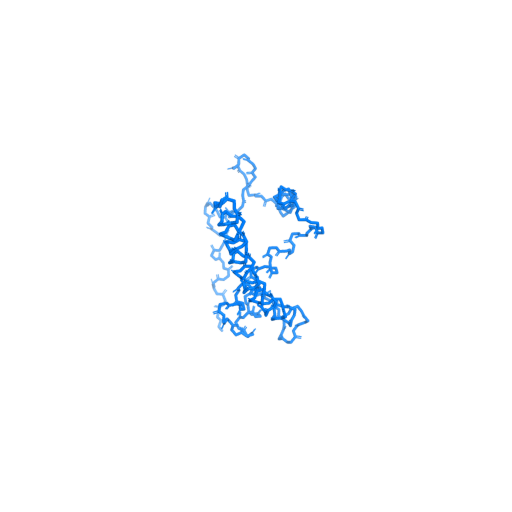A CA 1
ATOM 746 C C . ARG A 1 93 ? -11.762 5.877 9.416 1.00 92.62 93 ARG A C 1
ATOM 748 O O . ARG A 1 93 ? -12.851 6.321 9.067 1.00 92.62 93 ARG A O 1
ATOM 755 N N . LEU A 1 94 ? -11.217 4.812 8.830 1.00 90.00 94 LEU A N 1
ATOM 756 C CA . LEU A 1 94 ? -11.910 4.044 7.799 1.00 90.00 94 LEU A CA 1
ATOM 757 C C . LEU A 1 94 ? -13.150 3.347 8.371 1.00 90.00 94 LEU A C 1
ATOM 759 O O . LEU A 1 94 ? -14.199 3.380 7.733 1.00 90.00 94 LEU A O 1
ATOM 763 N N . LYS A 1 95 ? -13.047 2.771 9.576 1.00 89.44 95 LYS A N 1
ATOM 764 C CA . LYS A 1 95 ? -14.184 2.157 10.278 1.00 89.44 95 LYS A CA 1
ATOM 765 C C . LYS A 1 95 ? -15.249 3.198 10.614 1.00 89.44 95 LYS A C 1
ATOM 767 O O . LYS A 1 95 ? -16.427 2.963 10.361 1.00 89.44 95 LYS A O 1
ATOM 772 N N . ASP A 1 96 ? -14.832 4.365 11.101 1.00 91.12 96 ASP A N 1
ATOM 773 C CA . ASP A 1 96 ? -15.749 5.471 11.398 1.00 91.12 96 ASP A CA 1
ATOM 774 C C . ASP A 1 96 ? -16.489 5.938 10.137 1.00 91.12 96 ASP A C 1
ATOM 776 O O . ASP A 1 96 ? -17.708 6.113 10.148 1.00 91.12 96 ASP A O 1
ATOM 780 N N . ASN A 1 97 ? -15.774 6.070 9.016 1.00 88.81 97 ASN A N 1
ATOM 781 C CA . ASN A 1 97 ? -16.359 6.444 7.729 1.00 88.81 97 ASN A CA 1
ATOM 782 C C . ASN A 1 97 ? -17.324 5.380 7.185 1.00 88.81 97 ASN A C 1
ATOM 784 O O . ASN A 1 97 ? -18.335 5.728 6.573 1.00 88.81 97 ASN A O 1
ATOM 788 N N . GLU A 1 98 ? -17.038 4.093 7.392 1.00 88.38 98 GLU A N 1
ATOM 789 C CA . GLU A 1 98 ? -17.939 3.004 7.005 1.00 88.38 98 GLU A CA 1
ATOM 790 C C . GLU A 1 98 ? -19.269 3.094 7.769 1.00 88.38 98 GLU A C 1
ATOM 792 O O . GLU A 1 98 ? -20.341 2.974 7.172 1.00 88.38 98 GLU A O 1
ATOM 797 N N . ILE A 1 99 ? -19.207 3.366 9.077 1.00 89.75 99 ILE A N 1
ATOM 798 C CA . ILE A 1 99 ? -20.392 3.586 9.915 1.00 89.75 99 ILE A CA 1
ATOM 799 C C . ILE A 1 99 ? -21.148 4.832 9.445 1.00 89.75 99 ILE A C 1
ATOM 801 O O . ILE A 1 99 ? -22.361 4.772 9.249 1.00 89.75 99 ILE A O 1
ATOM 805 N N . ALA A 1 100 ? -20.442 5.942 9.216 1.00 89.31 100 ALA A N 1
ATOM 806 C CA . ALA A 1 100 ? -21.046 7.185 8.746 1.00 89.31 100 ALA A CA 1
ATOM 807 C C . ALA A 1 100 ? -21.779 6.998 7.409 1.00 89.31 100 ALA A C 1
ATOM 809 O O . ALA A 1 100 ? -22.909 7.454 7.268 1.00 89.31 100 ALA A O 1
ATOM 810 N N . THR A 1 101 ? -21.183 6.265 6.464 1.00 88.88 101 THR A N 1
ATOM 811 C CA . THR A 1 101 ? -21.791 5.988 5.151 1.00 88.88 101 THR A CA 1
ATOM 812 C C . THR A 1 101 ? -23.083 5.181 5.302 1.00 88.88 101 THR A C 1
ATOM 814 O O . THR A 1 101 ? -24.123 5.586 4.790 1.00 88.88 101 THR A O 1
ATOM 817 N N . LYS A 1 102 ? -23.061 4.103 6.100 1.00 88.94 102 LYS A N 1
ATOM 818 C CA . LYS A 1 102 ? -24.259 3.297 6.404 1.00 88.94 102 LYS A CA 1
ATOM 819 C C . LYS A 1 102 ? -25.384 4.131 7.036 1.00 88.94 102 LYS A C 1
ATOM 821 O O . LYS A 1 102 ? -26.561 3.927 6.731 1.00 88.94 102 LYS A O 1
ATOM 826 N N . LEU A 1 103 ? -25.038 5.077 7.912 1.00 86.31 103 LEU A N 1
ATOM 827 C CA . LEU A 1 103 ? -26.004 5.998 8.519 1.00 86.31 103 LEU A CA 1
ATOM 828 C C . LEU A 1 103 ? -26.561 7.008 7.505 1.00 86.31 103 LEU A C 1
ATOM 830 O O . LEU A 1 103 ? -27.770 7.242 7.500 1.00 86.31 103 LEU A O 1
ATOM 834 N N . SER A 1 104 ? -25.724 7.571 6.629 1.00 81.62 104 SER A N 1
ATOM 835 C CA . SER A 1 104 ? -26.164 8.478 5.559 1.00 81.62 104 SER A CA 1
ATOM 836 C C . SER A 1 104 ? -27.137 7.805 4.589 1.00 81.62 104 SER A C 1
ATOM 838 O O . SER A 1 104 ? -28.162 8.398 4.251 1.00 81.62 104 SER A O 1
ATOM 840 N N . ASP A 1 105 ? -26.875 6.554 4.209 1.00 79.88 105 ASP A N 1
ATOM 841 C CA . ASP A 1 105 ? -27.756 5.782 3.325 1.00 79.88 105 ASP A CA 1
ATOM 842 C C . ASP A 1 105 ? -29.127 5.517 3.973 1.00 79.88 105 ASP A C 1
ATOM 844 O O . ASP A 1 105 ? -30.169 5.575 3.316 1.00 79.88 105 ASP A O 1
ATOM 848 N N . THR A 1 106 ? -29.145 5.296 5.291 1.00 74.62 106 THR A N 1
ATOM 849 C CA . THR A 1 106 ? -30.386 5.100 6.056 1.00 74.62 106 THR A CA 1
ATOM 850 C C . THR A 1 106 ? -31.182 6.405 6.175 1.00 74.62 106 THR A C 1
ATOM 852 O O . THR A 1 106 ? -32.400 6.399 6.016 1.00 74.62 106 THR A O 1
ATOM 855 N N . HIS A 1 107 ? -30.517 7.539 6.413 1.00 60.91 107 HIS A N 1
ATOM 856 C CA . HIS A 1 107 ? -31.178 8.845 6.516 1.00 60.91 107 HIS A CA 1
ATOM 857 C C . HIS A 1 107 ? -31.817 9.276 5.189 1.00 60.91 107 HIS A C 1
ATOM 859 O O . HIS A 1 107 ? -32.960 9.728 5.180 1.00 60.91 107 HIS A O 1
ATOM 865 N N . GLY A 1 108 ? -31.131 9.060 4.059 1.00 57.75 108 GLY A N 1
ATOM 866 C CA . GLY A 1 108 ? -31.708 9.308 2.734 1.00 57.75 108 GLY A CA 1
ATOM 867 C C . GLY A 1 108 ? -32.983 8.491 2.491 1.00 57.75 108 GLY A C 1
ATOM 868 O O . GLY A 1 108 ? -33.951 9.003 1.935 1.00 57.75 108 GLY A O 1
ATOM 869 N N . PHE A 1 109 ? -33.034 7.248 2.977 1.00 54.66 109 PHE A N 1
ATOM 870 C CA . PHE A 1 109 ? -34.231 6.407 2.896 1.00 54.66 109 PHE A CA 1
ATOM 871 C C . PHE A 1 109 ? -35.385 6.898 3.791 1.00 54.66 109 PHE A C 1
ATOM 873 O O . PHE A 1 109 ? -36.549 6.831 3.390 1.00 54.66 109 PHE A O 1
ATOM 880 N N . VAL A 1 110 ? -35.095 7.410 4.991 1.00 56.75 110 VAL A N 1
ATOM 881 C CA . VAL A 1 110 ? -36.125 7.973 5.884 1.00 56.75 110 VAL A CA 1
ATOM 882 C C . VAL A 1 110 ? -36.716 9.258 5.294 1.00 56.75 110 VAL A C 1
ATOM 884 O O . VAL A 1 110 ? -37.939 9.400 5.279 1.00 56.75 110 VAL A O 1
ATOM 887 N N . ASP A 1 111 ? -35.891 10.134 4.714 1.00 55.69 111 ASP A N 1
ATOM 888 C CA . ASP A 1 111 ? -36.356 11.370 4.070 1.00 55.69 111 ASP A CA 1
ATOM 889 C C . ASP A 1 111 ? -37.253 11.096 2.845 1.00 55.69 111 ASP A C 1
ATOM 891 O O . ASP A 1 111 ? -38.303 11.724 2.696 1.00 55.69 111 ASP A O 1
ATOM 895 N N . PHE A 1 112 ? -36.925 10.106 2.002 1.00 55.22 112 PHE A N 1
ATOM 896 C CA . PHE A 1 112 ? -37.781 9.719 0.864 1.00 55.22 112 PHE A CA 1
ATOM 897 C C . PHE A 1 112 ? -39.160 9.177 1.299 1.00 55.22 112 PHE A C 1
ATOM 899 O O . PHE A 1 112 ? -40.177 9.452 0.650 1.00 55.22 112 PHE A O 1
ATOM 906 N N . ASN A 1 113 ? -39.230 8.441 2.413 1.00 55.59 113 ASN A N 1
ATOM 907 C CA . ASN A 1 113 ? -40.495 7.931 2.959 1.00 55.59 113 ASN A CA 1
ATOM 908 C C . ASN A 1 113 ? -41.327 9.018 3.668 1.00 55.59 113 ASN A C 1
ATOM 910 O O . ASN A 1 113 ? -42.556 8.923 3.716 1.00 55.59 113 ASN A O 1
ATOM 914 N N . LEU A 1 114 ? -40.684 10.062 4.202 1.00 53.75 114 LEU A N 1
ATOM 915 C CA . LEU A 1 114 ? -41.362 11.186 4.858 1.00 53.75 114 LEU A CA 1
ATOM 916 C C . LEU A 1 114 ? -41.991 12.154 3.837 1.00 53.75 114 LEU A C 1
ATOM 918 O O . LEU A 1 114 ? -43.115 12.628 4.020 1.00 53.75 114 LEU A O 1
ATOM 922 N N . VAL A 1 115 ? -41.287 12.419 2.731 1.00 55.19 115 VAL A N 1
ATOM 923 C CA . VAL A 1 115 ? -41.750 13.325 1.664 1.00 55.19 115 VAL A CA 1
ATOM 924 C C . VAL A 1 115 ? -42.880 12.703 0.830 1.00 55.19 115 VAL A C 1
ATOM 926 O O . VAL A 1 115 ? -43.801 13.406 0.423 1.00 55.19 115 VAL A O 1
ATOM 929 N N . SER A 1 116 ? -42.882 11.383 0.622 1.00 54.19 116 SER A N 1
ATOM 930 C CA . SER A 1 116 ? -43.967 10.696 -0.101 1.00 54.19 116 SER A CA 1
ATOM 931 C C . SER A 1 116 ? -45.272 10.582 0.705 1.00 54.19 116 SER A C 1
ATOM 933 O O . SER A 1 116 ? -46.352 10.705 0.130 1.00 54.19 116 SER A O 1
ATOM 935 N N . ASN A 1 117 ? -45.203 10.431 2.034 1.00 54.34 117 ASN A N 1
ATOM 936 C CA . ASN A 1 117 ? -46.395 10.346 2.895 1.00 54.34 117 ASN A CA 1
ATOM 937 C C . ASN A 1 117 ? -47.075 11.698 3.168 1.00 54.34 117 ASN A C 1
ATOM 939 O O . ASN A 1 117 ? -48.219 11.728 3.614 1.00 54.34 117 ASN A O 1
ATOM 943 N N . THR A 1 118 ? -46.410 12.826 2.906 1.00 52.31 118 THR A N 1
ATOM 944 C CA . THR A 1 118 ? -46.991 14.166 3.121 1.00 52.31 118 THR A CA 1
ATOM 945 C C . THR A 1 118 ? -47.767 14.706 1.917 1.00 52.31 118 THR A C 1
ATOM 947 O O . THR A 1 118 ? -48.498 15.682 2.068 1.00 52.31 118 THR A O 1
ATOM 950 N N . GLN A 1 119 ? -47.679 14.060 0.746 1.00 54.41 119 GLN A N 1
ATOM 951 C CA . GLN A 1 119 ? -48.445 14.422 -0.458 1.00 54.41 119 GLN A CA 1
ATOM 952 C C . GLN A 1 119 ? -49.733 13.604 -0.665 1.00 54.41 119 GLN A C 1
ATOM 954 O O . GLN A 1 119 ? -50.480 13.886 -1.598 1.00 54.41 119 GLN A O 1
ATOM 959 N N . GLN A 1 120 ? -50.033 12.623 0.193 1.00 53.00 120 GLN A N 1
ATOM 960 C CA . 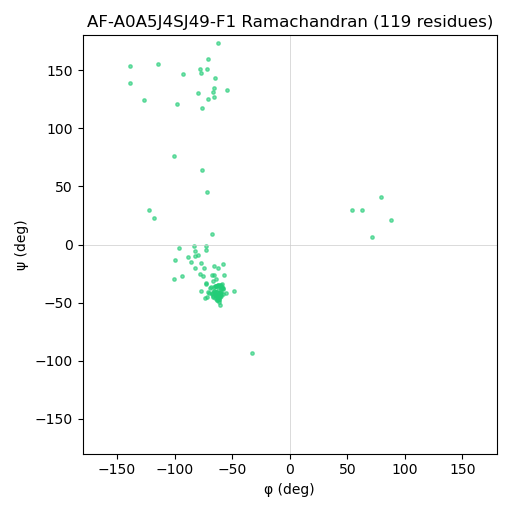GLN A 1 120 ? -51.320 11.919 0.191 1.00 53.00 120 GLN A CA 1
ATOM 961 C C . GLN A 1 120 ? -52.236 12.450 1.299 1.00 53.00 120 GLN A C 1
ATOM 963 O O . GLN A 1 120 ? -52.426 11.804 2.331 1.00 53.00 120 GLN A O 1
ATOM 968 N N . ARG A 1 121 ? -52.822 13.631 1.092 1.00 44.66 121 ARG A N 1
ATOM 969 C CA . ARG A 1 121 ? -54.019 14.043 1.829 1.00 44.66 121 ARG A CA 1
ATOM 970 C C . ARG A 1 121 ? -54.932 14.908 0.981 1.00 44.66 121 ARG A C 1
ATOM 972 O O . ARG A 1 121 ? -54.398 15.781 0.266 1.00 44.66 121 ARG A O 1
#

Nearest PDB structures (foldseek):
  3nkh-assembly1_B  TM=6.696E-01  e=1.629E-01  Staphylococcus aureus subsp. aureus USA300_TCH1516
  5hxy-assembly6_F  TM=6.810E-01  e=1.438E+00  Thermoplasma acidophilum DSM 1728
  2i91-assembly1_A  TM=2.658E-01  e=8.737E+00  Xenopus laevis

Secondary structure (DSSP, 8-state):
---GGGGTTTT-TT--SSB-TTSSSBPPHHHHHHHHHHHHHHTT-SS--THHHHHHHHHHHHHTT--HHHHHHHHT--TT-HHHHHHHHHHHHHHHHHHHHHHHHHHHHHHHHHHHHTS--

Mean predicted aligned error: 12.76 Å